Protein AF-A0A7X1IZS7-F1 (afdb_monomer)

Structure (mmCIF, N/CA/C/O backbone):
data_AF-A0A7X1IZS7-F1
#
_entry.id   AF-A0A7X1IZS7-F1
#
loop_
_atom_site.group_PDB
_atom_site.id
_atom_site.type_symbol
_atom_site.label_atom_id
_atom_site.label_alt_id
_atom_site.label_comp_id
_atom_site.label_asym_id
_atom_site.label_entity_id
_atom_site.label_seq_id
_atom_site.pdbx_PDB_ins_code
_atom_site.Cartn_x
_atom_site.Cartn_y
_atom_site.Cartn_z
_atom_site.occupancy
_atom_site.B_iso_or_equiv
_atom_site.auth_seq_id
_atom_site.auth_comp_id
_atom_site.auth_asym_id
_atom_site.auth_atom_id
_atom_site.pdbx_PDB_model_num
ATOM 1 N N . MET A 1 1 ? -13.872 2.571 16.771 1.00 78.75 1 MET A N 1
ATOM 2 C CA . MET A 1 1 ? -13.100 2.428 15.513 1.00 78.75 1 MET A CA 1
ATOM 3 C C . MET A 1 1 ? -11.686 2.905 15.787 1.00 78.75 1 MET A C 1
ATOM 5 O O . MET A 1 1 ? -11.544 3.839 16.565 1.00 78.75 1 MET A O 1
ATOM 9 N N . THR A 1 2 ? -10.677 2.268 15.197 1.00 87.06 2 THR A N 1
ATOM 10 C CA . THR A 1 2 ? -9.256 2.568 15.439 1.00 87.06 2 THR A CA 1
ATOM 11 C C . THR A 1 2 ? -8.607 3.022 14.135 1.00 87.06 2 THR A C 1
ATOM 13 O O . THR A 1 2 ? -8.965 2.526 13.066 1.00 87.06 2 THR A O 1
ATOM 16 N N . LEU A 1 3 ? -7.673 3.969 14.211 1.00 92.69 3 LEU A N 1
ATOM 17 C CA . LEU A 1 3 ? -6.849 4.357 13.068 1.00 92.69 3 LEU A CA 1
ATOM 18 C C . LEU A 1 3 ? -5.698 3.366 12.904 1.00 92.69 3 LEU A C 1
ATOM 20 O O . LEU A 1 3 ? -5.015 3.029 13.871 1.00 92.69 3 LEU A O 1
ATOM 24 N N . TRP A 1 4 ? -5.477 2.928 11.675 1.00 93.25 4 TRP A N 1
ATOM 25 C CA . TRP A 1 4 ? -4.432 1.985 11.305 1.00 93.25 4 TRP A CA 1
ATOM 26 C C . TRP A 1 4 ? -3.504 2.628 10.291 1.00 93.25 4 TRP A C 1
ATOM 28 O O . TRP A 1 4 ? -3.968 3.192 9.303 1.00 93.25 4 TRP A O 1
ATOM 38 N N . ASN A 1 5 ? -2.205 2.516 10.543 1.00 94.25 5 ASN A N 1
ATOM 39 C CA . ASN A 1 5 ? -1.158 2.793 9.582 1.00 94.25 5 ASN A CA 1
ATOM 40 C C . ASN A 1 5 ? -0.879 1.510 8.800 1.00 94.25 5 ASN A C 1
ATOM 42 O O . ASN A 1 5 ? -0.362 0.549 9.373 1.00 94.25 5 ASN A O 1
ATOM 46 N N . VAL A 1 6 ? -1.256 1.476 7.528 1.00 93.50 6 VAL A N 1
ATOM 47 C CA . VAL A 1 6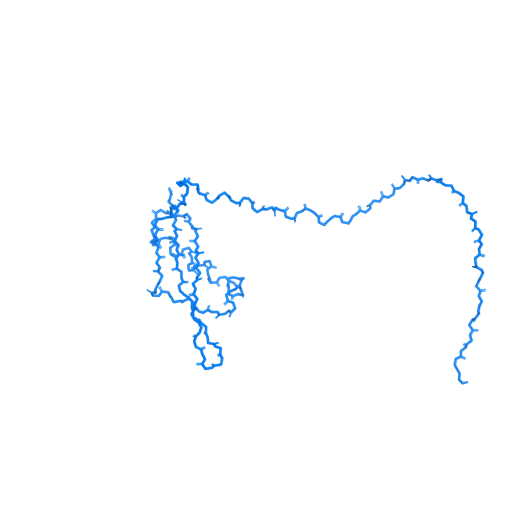 ? -1.016 0.338 6.642 1.00 93.50 6 VAL A CA 1
ATOM 48 C C . VAL A 1 6 ? 0.105 0.698 5.687 1.00 93.50 6 VAL A C 1
ATOM 50 O O . VAL A 1 6 ? -0.012 1.661 4.933 1.00 93.50 6 VAL A O 1
ATOM 53 N N . THR A 1 7 ? 1.168 -0.090 5.706 1.00 93.75 7 THR A N 1
ATOM 54 C CA . THR A 1 7 ? 2.342 0.094 4.857 1.00 93.75 7 THR A CA 1
ATOM 55 C C . THR A 1 7 ? 2.340 -0.995 3.791 1.00 93.75 7 THR A C 1
ATOM 57 O O . THR A 1 7 ? 2.348 -2.181 4.130 1.00 93.75 7 THR A O 1
ATOM 60 N N . ALA A 1 8 ? 2.330 -0.600 2.518 1.00 92.94 8 ALA A N 1
ATOM 61 C CA . ALA A 1 8 ? 2.437 -1.493 1.371 1.00 92.94 8 ALA A CA 1
ATOM 62 C C . ALA A 1 8 ? 3.750 -1.249 0.625 1.00 92.94 8 ALA A C 1
ATOM 64 O O . ALA A 1 8 ? 3.917 -0.191 0.005 1.00 92.94 8 ALA A O 1
ATOM 65 N N . PRO A 1 9 ? 4.676 -2.213 0.663 1.00 93.44 9 PRO A N 1
ATOM 66 C CA . PRO A 1 9 ? 5.827 -2.211 -0.221 1.00 93.44 9 PRO A CA 1
ATOM 67 C C . PRO A 1 9 ? 5.373 -2.267 -1.679 1.00 93.44 9 PRO A C 1
ATOM 69 O O . PRO A 1 9 ? 4.409 -2.956 -2.025 1.00 93.44 9 PRO A O 1
ATOM 72 N N . THR A 1 10 ? 6.063 -1.521 -2.532 1.00 93.31 10 THR A N 1
ATOM 73 C CA . THR A 1 10 ? 5.825 -1.502 -3.970 1.00 93.31 10 THR A CA 1
ATOM 74 C C . THR A 1 10 ? 7.091 -1.837 -4.733 1.00 93.31 10 THR A C 1
ATOM 76 O O . THR A 1 10 ? 8.199 -1.516 -4.306 1.00 93.31 10 THR A O 1
ATOM 79 N N . VAL A 1 11 ? 6.923 -2.475 -5.884 1.00 91.25 11 VAL A N 1
ATOM 80 C CA . VAL A 1 11 ? 8.016 -2.848 -6.777 1.00 91.25 11 VAL A CA 1
ATOM 81 C C . VAL A 1 11 ? 7.642 -2.448 -8.195 1.00 91.25 11 VAL A C 1
ATOM 83 O O . VAL A 1 11 ? 6.520 -2.685 -8.643 1.00 91.25 11 VAL A O 1
ATOM 86 N N . ARG A 1 12 ? 8.568 -1.820 -8.914 1.00 90.94 12 ARG A N 1
ATOM 87 C CA . ARG A 1 12 ? 8.443 -1.597 -10.357 1.00 90.94 12 ARG A CA 1
ATOM 88 C C . ARG A 1 12 ? 9.748 -1.940 -11.050 1.00 90.94 12 ARG A C 1
ATOM 90 O O . ARG A 1 12 ? 10.814 -1.718 -10.486 1.00 90.94 12 ARG A O 1
ATOM 97 N N . THR A 1 13 ? 9.649 -2.378 -12.291 1.00 90.88 13 THR A N 1
ATOM 98 C CA . THR A 1 13 ? 10.811 -2.624 -13.145 1.00 90.88 13 THR A CA 1
ATOM 99 C C . THR A 1 13 ? 11.009 -1.437 -14.085 1.00 90.88 13 THR A C 1
ATOM 101 O O . THR A 1 13 ? 10.045 -0.949 -14.678 1.00 90.88 13 THR A O 1
ATOM 104 N N . VAL A 1 14 ? 12.241 -0.943 -14.197 1.00 88.81 14 VAL A N 1
ATOM 105 C CA . VAL A 1 14 ? 12.638 0.129 -15.120 1.00 88.81 14 VAL A CA 1
ATOM 106 C C . VAL A 1 14 ? 13.847 -0.366 -15.912 1.00 88.81 14 VAL A C 1
ATOM 108 O O . VAL A 1 14 ? 14.952 -0.415 -15.382 1.00 88.81 14 VAL A O 1
ATOM 111 N N . GLY A 1 15 ? 13.639 -0.768 -17.169 1.00 90.06 15 GLY A N 1
ATOM 112 C CA . GLY A 1 15 ? 14.666 -1.501 -17.918 1.00 90.06 15 G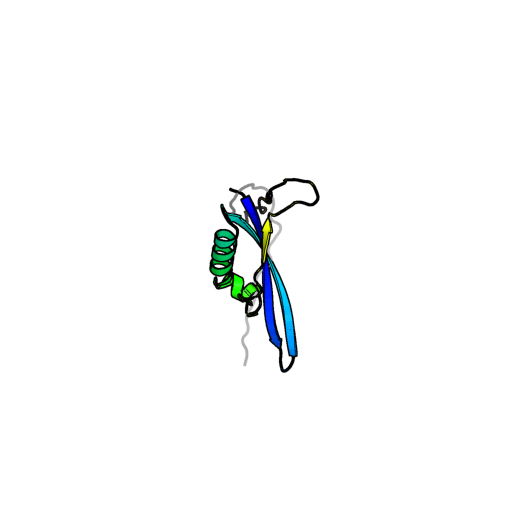LY A CA 1
ATOM 113 C C . GLY A 1 15 ? 14.948 -2.846 -17.247 1.00 90.06 15 GLY A C 1
ATOM 114 O O . GLY A 1 15 ? 14.015 -3.619 -17.043 1.00 90.06 15 GLY A O 1
ATOM 115 N N . ASP A 1 16 ? 16.200 -3.074 -16.852 1.00 92.75 16 ASP A N 1
ATOM 116 C CA . ASP A 1 16 ? 16.635 -4.269 -16.113 1.00 92.75 16 ASP A CA 1
ATOM 117 C C . ASP A 1 16 ? 16.713 -4.049 -14.587 1.00 92.75 16 ASP A C 1
ATOM 119 O O . ASP A 1 16 ? 17.108 -4.947 -13.843 1.00 92.75 16 ASP A O 1
ATOM 123 N N . GLU A 1 17 ? 16.335 -2.864 -14.092 1.00 92.81 17 GLU A N 1
ATOM 124 C CA . GLU A 1 17 ? 16.432 -2.520 -12.671 1.00 92.81 17 GLU A CA 1
ATOM 125 C C . GLU A 1 17 ? 15.101 -2.684 -11.929 1.00 92.81 17 GLU A C 1
ATOM 127 O O . GLU A 1 17 ? 14.043 -2.225 -12.373 1.00 92.81 17 GLU A O 1
ATOM 132 N N . GLU A 1 18 ? 15.163 -3.281 -10.736 1.00 91.94 18 GLU A N 1
ATOM 133 C CA . GLU A 1 18 ? 14.051 -3.323 -9.787 1.00 91.94 18 GLU A CA 1
ATOM 134 C C . GLU A 1 18 ? 14.101 -2.101 -8.858 1.00 91.94 18 GLU A C 1
ATOM 136 O O . GLU A 1 18 ? 15.018 -1.933 -8.055 1.00 91.94 18 GLU A O 1
ATOM 141 N N . VAL A 1 19 ? 13.072 -1.258 -8.922 1.00 90.38 19 VAL A N 1
ATOM 142 C CA . VAL A 1 19 ? 12.912 -0.096 -8.046 1.00 90.38 19 VAL A CA 1
ATOM 143 C C . VAL A 1 19 ? 11.880 -0.415 -6.972 1.00 90.38 19 VAL A C 1
ATOM 145 O O . VAL A 1 19 ? 10.687 -0.563 -7.256 1.00 90.38 19 VAL A O 1
ATOM 148 N N . ARG A 1 20 ? 12.342 -0.471 -5.720 1.00 92.06 20 ARG A 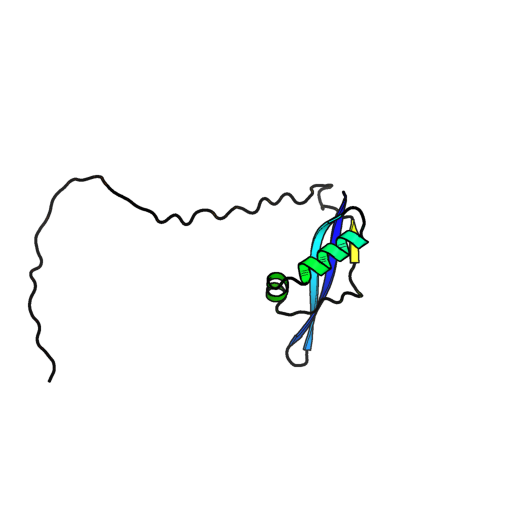N 1
ATOM 149 C CA . ARG A 1 20 ? 11.497 -0.676 -4.538 1.00 92.06 20 ARG A CA 1
ATOM 150 C C . ARG A 1 20 ? 11.014 0.649 -3.967 1.00 92.06 20 ARG A C 1
ATOM 152 O O . ARG A 1 20 ? 11.756 1.627 -3.904 1.00 92.06 20 ARG A O 1
ATOM 159 N N . GLY A 1 21 ? 9.769 0.667 -3.524 1.00 91.38 21 GLY A N 1
ATOM 160 C CA . GLY A 1 21 ? 9.140 1.797 -2.865 1.00 91.38 21 GLY A CA 1
ATOM 161 C C . GLY A 1 21 ? 8.228 1.346 -1.736 1.00 91.38 21 GLY A C 1
ATOM 162 O O . GLY A 1 21 ? 8.059 0.157 -1.471 1.00 91.38 21 GLY A O 1
ATOM 163 N N . THR A 1 22 ? 7.626 2.327 -1.075 1.00 91.50 22 THR A N 1
ATOM 164 C CA . THR A 1 22 ? 6.671 2.096 0.003 1.00 91.50 22 THR A CA 1
ATOM 165 C C . THR A 1 22 ? 5.555 3.118 -0.107 1.00 91.50 22 THR A C 1
ATOM 167 O O . THR A 1 22 ? 5.811 4.313 -0.253 1.00 91.50 22 THR A O 1
ATOM 170 N N . GLN A 1 23 ? 4.313 2.657 -0.017 1.00 90.62 23 GLN A N 1
ATOM 171 C CA . GLN A 1 23 ? 3.149 3.513 0.159 1.00 90.62 23 GLN A CA 1
ATOM 172 C C . GLN A 1 23 ? 2.528 3.262 1.528 1.00 90.62 23 GLN A C 1
ATOM 174 O O . GLN A 1 23 ? 2.480 2.130 2.005 1.00 90.62 23 GLN A O 1
ATOM 179 N N . THR A 1 24 ? 2.041 4.327 2.152 1.00 91.38 24 THR A N 1
ATOM 180 C CA . THR A 1 24 ? 1.491 4.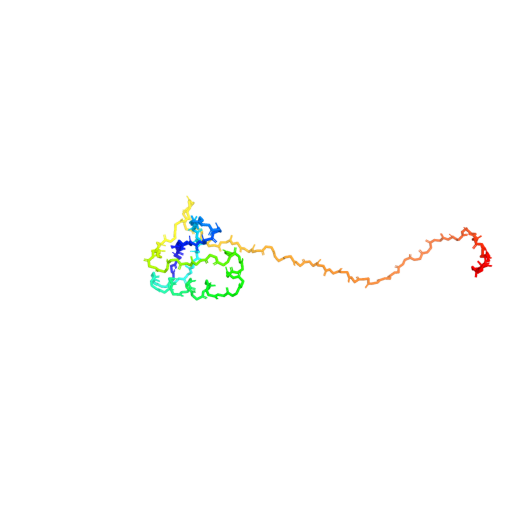274 3.502 1.00 91.38 24 THR A CA 1
ATOM 181 C C . THR A 1 24 ? 0.120 4.929 3.517 1.00 91.38 24 THR A C 1
ATOM 183 O O . THR A 1 24 ? -0.044 6.046 3.027 1.00 91.38 24 THR A O 1
ATOM 186 N N . TRP A 1 25 ? -0.864 4.247 4.097 1.00 91.31 25 TRP A N 1
ATOM 187 C CA . TRP A 1 25 ? -2.226 4.744 4.252 1.00 91.31 25 TRP A CA 1
ATOM 188 C C . TRP A 1 25 ? -2.618 4.769 5.715 1.00 91.31 25 TRP A C 1
ATOM 190 O O . TRP A 1 25 ? -2.368 3.825 6.460 1.00 91.31 25 TRP A O 1
ATOM 200 N N . VAL A 1 26 ? -3.331 5.824 6.091 1.00 92.00 26 VAL A N 1
ATOM 201 C CA . VAL A 1 26 ? -4.018 5.900 7.376 1.00 92.00 26 VAL A CA 1
ATOM 202 C C . VAL A 1 26 ? -5.504 5.663 7.127 1.00 92.00 26 VAL A C 1
ATOM 204 O O . VAL A 1 26 ? -6.138 6.426 6.399 1.00 92.00 26 VAL A O 1
ATOM 207 N N . VAL A 1 27 ? -6.058 4.591 7.697 1.00 92.88 27 VAL A N 1
ATOM 208 C CA . VAL A 1 27 ? -7.468 4.200 7.508 1.00 92.88 27 VAL A CA 1
ATOM 209 C C . VAL A 1 27 ? -8.150 3.892 8.837 1.00 92.88 27 VAL A C 1
ATOM 211 O O . VAL A 1 27 ? -7.508 3.460 9.794 1.00 92.88 27 VAL A O 1
ATOM 214 N N . GLN A 1 28 ? -9.464 4.105 8.912 1.00 94.31 28 GLN A N 1
ATOM 215 C CA . GLN A 1 28 ? -10.266 3.735 10.079 1.00 94.31 28 GLN A CA 1
ATOM 216 C C . GLN A 1 28 ? -10.854 2.330 9.905 1.00 94.31 28 GLN A C 1
ATOM 218 O O . GLN A 1 28 ? -11.567 2.052 8.943 1.00 94.31 28 GLN A O 1
ATOM 223 N N . ALA A 1 29 ? -10.600 1.442 10.867 1.00 93.69 29 ALA A N 1
ATOM 224 C CA . ALA A 1 29 ? -11.156 0.090 10.880 1.00 93.69 29 ALA A CA 1
ATOM 225 C C . ALA A 1 29 ? -11.315 -0.442 12.311 1.00 93.69 29 ALA A C 1
ATOM 227 O O . ALA A 1 29 ? -10.708 0.076 13.254 1.00 93.69 29 ALA A O 1
ATOM 228 N N . ARG A 1 30 ? -12.133 -1.485 12.511 1.00 93.31 30 ARG A N 1
ATOM 229 C CA . ARG A 1 30 ? -12.252 -2.122 13.835 1.00 93.31 30 ARG A CA 1
ATOM 230 C C . ARG A 1 30 ? -11.076 -3.062 14.099 1.00 93.31 30 ARG A C 1
ATOM 232 O O . ARG A 1 30 ? -10.639 -3.164 15.241 1.00 93.31 30 ARG A O 1
ATOM 239 N N . ARG A 1 31 ? -10.553 -3.719 13.058 1.00 94.19 31 ARG A N 1
ATOM 240 C CA . ARG A 1 31 ? -9.412 -4.650 13.127 1.00 94.19 31 ARG A CA 1
ATOM 241 C C . ARG A 1 31 ? -8.377 -4.366 12.033 1.00 94.19 31 ARG A C 1
ATOM 243 O O . ARG A 1 31 ? -8.720 -3.832 10.980 1.00 94.19 31 ARG A O 1
ATOM 250 N N . SER A 1 32 ? -7.134 -4.801 12.244 1.00 93.50 32 SER A N 1
ATOM 251 C CA . SER A 1 32 ? -6.042 -4.677 11.262 1.00 93.50 32 SER A CA 1
ATOM 252 C C . SER A 1 32 ? -6.374 -5.341 9.924 1.00 93.50 32 SER A C 1
ATOM 254 O O . SER A 1 32 ? -6.143 -4.758 8.871 1.00 93.50 32 SER A O 1
ATOM 256 N N . SER A 1 33 ? -6.986 -6.527 9.943 1.00 93.94 33 SER A N 1
ATOM 257 C CA . SER A 1 33 ? -7.370 -7.253 8.725 1.00 93.94 33 SER A CA 1
ATOM 258 C C . SER A 1 33 ? -8.445 -6.538 7.900 1.00 93.94 33 SER A C 1
ATOM 260 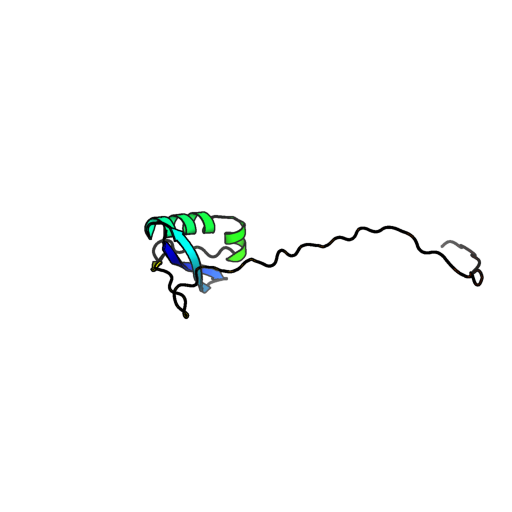O O . SER A 1 33 ? -8.529 -6.722 6.688 1.00 93.94 33 SER A O 1
ATOM 262 N N . GLU A 1 34 ? -9.281 -5.711 8.526 1.00 94.50 34 GLU A N 1
ATOM 263 C CA . GLU A 1 34 ? -10.213 -4.841 7.806 1.00 94.50 34 GLU A CA 1
ATOM 264 C C . G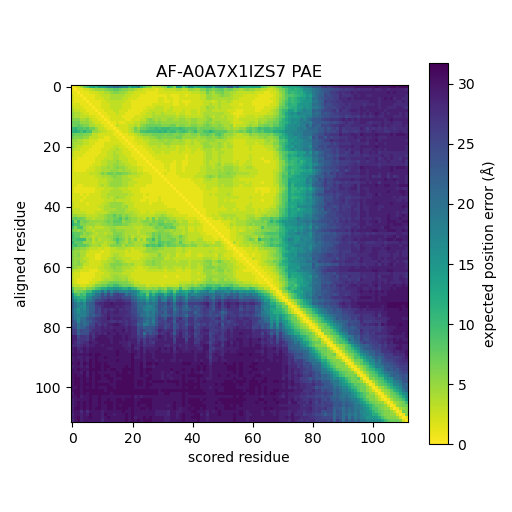LU A 1 34 ? -9.494 -3.631 7.208 1.00 94.50 34 GLU A C 1
ATOM 266 O O . GLU A 1 34 ? -9.749 -3.299 6.055 1.00 94.50 34 GLU A O 1
ATOM 271 N N . ALA A 1 35 ? -8.558 -3.020 7.944 1.00 93.56 35 ALA A N 1
ATOM 272 C CA . ALA A 1 35 ? -7.729 -1.929 7.429 1.00 93.56 35 ALA A CA 1
ATOM 273 C C . ALA A 1 35 ? -6.931 -2.356 6.186 1.00 93.56 35 ALA A C 1
ATOM 275 O O . ALA A 1 35 ? -6.942 -1.658 5.175 1.00 93.56 35 ALA A O 1
ATOM 276 N N . VAL A 1 36 ? -6.307 -3.538 6.228 1.00 93.62 36 VAL A N 1
ATOM 277 C CA . VAL A 1 36 ? -5.581 -4.109 5.084 1.00 93.62 36 VAL A CA 1
ATOM 278 C C . VAL A 1 36 ? -6.515 -4.326 3.893 1.00 93.62 36 VAL A C 1
ATOM 280 O O . VAL A 1 36 ? -6.195 -3.901 2.786 1.00 93.62 36 VAL A O 1
ATOM 283 N N . ARG A 1 37 ? -7.700 -4.917 4.105 1.00 93.75 37 ARG A N 1
ATOM 284 C CA . ARG A 1 37 ? -8.689 -5.122 3.031 1.00 93.75 37 ARG A CA 1
ATOM 285 C C . ARG A 1 37 ? -9.138 -3.810 2.388 1.00 93.75 37 ARG A C 1
ATOM 287 O O . ARG A 1 37 ? -9.213 -3.737 1.165 1.00 93.75 37 ARG A O 1
ATOM 294 N N . GLN A 1 38 ? -9.386 -2.773 3.189 1.00 93.56 38 GLN A N 1
ATOM 295 C CA . GLN A 1 38 ? -9.717 -1.442 2.673 1.00 93.56 38 GLN A CA 1
ATOM 296 C C . GLN A 1 38 ? -8.581 -0.862 1.821 1.00 93.56 38 GLN A C 1
ATOM 298 O O . GLN A 1 38 ? -8.840 -0.286 0.767 1.00 93.56 38 GLN A O 1
ATOM 303 N N . VAL A 1 39 ? -7.327 -1.024 2.249 1.00 92.31 39 VAL A N 1
ATOM 304 C CA . VAL A 1 39 ? -6.162 -0.513 1.512 1.00 92.31 39 VAL A CA 1
ATOM 305 C C . VAL A 1 39 ? -5.934 -1.270 0.212 1.00 92.31 39 VAL A C 1
ATOM 307 O O . VAL A 1 39 ? -5.698 -0.624 -0.802 1.00 92.31 39 VAL A O 1
ATOM 310 N N . ILE A 1 40 ? -6.088 -2.595 0.200 1.00 91.44 40 ILE A N 1
ATOM 311 C CA . ILE A 1 40 ? -6.028 -3.391 -1.036 1.00 91.44 40 ILE A CA 1
ATOM 312 C C . ILE A 1 40 ? -7.087 -2.902 -2.031 1.00 91.44 40 ILE A C 1
ATOM 314 O O . ILE A 1 40 ? -6.762 -2.616 -3.182 1.00 91.44 40 ILE A O 1
ATOM 318 N N . ALA A 1 41 ? -8.335 -2.731 -1.582 1.00 90.88 41 ALA A N 1
ATOM 319 C CA . ALA A 1 41 ? -9.414 -2.238 -2.435 1.00 90.88 41 ALA A CA 1
ATOM 320 C C . ALA A 1 41 ? -9.130 -0.821 -2.965 1.00 90.88 41 ALA A C 1
ATOM 322 O O . ALA A 1 41 ? -9.282 -0.559 -4.155 1.00 90.88 41 ALA A O 1
ATOM 323 N N . ARG A 1 42 ? -8.648 0.087 -2.105 1.00 89.62 42 ARG A N 1
ATOM 324 C CA . ARG A 1 42 ? -8.291 1.458 -2.499 1.00 89.62 42 ARG A CA 1
ATOM 325 C C . ARG A 1 42 ? -7.114 1.491 -3.471 1.00 89.62 42 ARG A C 1
ATOM 327 O O . ARG A 1 42 ? -7.102 2.299 -4.394 1.00 89.62 42 ARG A O 1
ATOM 334 N N . ALA A 1 43 ? -6.132 0.621 -3.275 1.00 87.56 43 ALA A N 1
ATOM 335 C CA . ALA A 1 43 ? -4.985 0.522 -4.155 1.00 87.56 43 ALA A CA 1
ATOM 336 C C . ALA A 1 43 ? -5.330 -0.119 -5.507 1.00 87.56 43 ALA A C 1
ATOM 338 O O . ALA A 1 43 ? -4.632 0.124 -6.484 1.00 87.56 43 ALA A O 1
ATOM 339 N N . ALA A 1 44 ? -6.409 -0.887 -5.626 1.00 86.44 44 ALA A N 1
ATOM 340 C CA . ALA A 1 44 ? -6.850 -1.398 -6.923 1.00 86.44 44 ALA A CA 1
ATOM 341 C C . ALA A 1 44 ? -7.438 -0.307 -7.846 1.00 86.44 44 ALA A C 1
ATOM 343 O O . ALA A 1 44 ? -7.548 -0.536 -9.046 1.00 86.44 44 ALA A O 1
ATOM 344 N N . GLY A 1 45 ? -7.787 0.875 -7.319 1.00 86.19 45 GLY A N 1
ATOM 345 C CA . GLY A 1 45 ? -8.370 1.963 -8.110 1.00 86.19 45 GLY A CA 1
ATOM 346 C C . GLY A 1 45 ? -7.413 2.545 -9.157 1.00 86.19 45 GLY A C 1
ATOM 347 O O . GLY A 1 45 ? -6.219 2.709 -8.895 1.00 86.19 45 GLY A O 1
ATOM 348 N N . GLU A 1 46 ? -7.942 2.912 -10.327 1.00 79.69 46 GLU A N 1
ATOM 349 C CA . GLU A 1 46 ? -7.157 3.415 -11.466 1.00 79.69 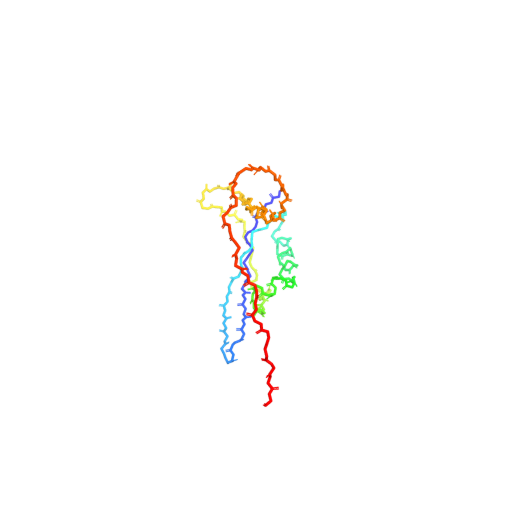46 GLU A CA 1
ATOM 350 C C . GLU A 1 46 ? -6.312 4.650 -11.122 1.00 79.69 46 GLU A C 1
ATOM 352 O O . GLU A 1 46 ? -5.133 4.711 -11.474 1.00 79.69 46 GLU A O 1
ATOM 357 N N . ASP A 1 47 ? -6.855 5.604 -10.362 1.00 83.06 47 ASP A N 1
ATOM 358 C CA . ASP A 1 47 ? -6.091 6.772 -9.904 1.00 83.06 47 ASP A CA 1
ATOM 359 C C . ASP A 1 47 ? -4.919 6.378 -8.998 1.00 83.06 47 ASP A C 1
ATOM 361 O O . ASP A 1 47 ? -3.817 6.918 -9.110 1.00 83.06 47 ASP A O 1
ATOM 365 N N . ALA A 1 48 ? -5.114 5.382 -8.129 1.00 81.12 48 ALA A N 1
ATOM 366 C CA . ALA A 1 48 ? -4.052 4.877 -7.267 1.00 81.12 48 ALA A CA 1
ATOM 367 C C . ALA A 1 48 ? -2.967 4.148 -8.075 1.00 81.12 48 ALA A C 1
ATOM 369 O O . ALA A 1 48 ? -1.784 4.253 -7.739 1.00 81.12 48 ALA A O 1
ATOM 370 N N . VAL A 1 49 ? -3.347 3.428 -9.138 1.00 84.56 49 VAL A N 1
ATOM 371 C CA . VAL A 1 49 ? -2.420 2.784 -10.090 1.00 84.56 49 VAL A CA 1
ATOM 372 C C . VAL A 1 49 ? -1.598 3.839 -10.826 1.00 84.56 49 VAL A C 1
ATOM 374 O O . VAL A 1 49 ? -0.372 3.724 -10.928 1.00 84.56 49 VAL A O 1
ATOM 377 N N . ARG A 1 50 ? -2.257 4.904 -11.289 1.00 82.94 50 ARG A N 1
ATOM 378 C CA . ARG A 1 50 ? -1.612 6.024 -11.973 1.00 82.94 50 ARG A CA 1
ATOM 379 C C . ARG A 1 50 ? -0.619 6.733 -11.058 1.00 82.94 50 ARG A C 1
ATOM 381 O O . ARG A 1 50 ? 0.529 6.937 -11.447 1.00 82.94 50 ARG A O 1
ATOM 388 N N . HIS A 1 51 ? -1.013 7.035 -9.821 1.00 83.12 51 HIS A N 1
ATOM 389 C CA . HIS A 1 51 ? -0.135 7.689 -8.850 1.00 83.12 51 HIS A CA 1
ATOM 390 C C . HIS A 1 51 ? 1.113 6.868 -8.516 1.00 83.12 51 HIS A C 1
ATOM 392 O O . HIS A 1 51 ? 2.193 7.441 -8.373 1.00 83.12 51 HIS A O 1
ATOM 398 N N . ARG A 1 52 ? 1.007 5.535 -8.453 1.00 82.62 52 ARG A N 1
ATOM 399 C CA . ARG A 1 52 ? 2.174 4.661 -8.245 1.00 82.62 52 ARG A CA 1
ATOM 400 C C . ARG A 1 52 ? 2.952 4.344 -9.522 1.00 82.62 52 ARG A C 1
ATOM 402 O O . ARG A 1 52 ? 3.887 3.550 -9.467 1.00 82.62 52 ARG A O 1
ATOM 409 N N . ARG A 1 53 ? 2.593 4.957 -10.658 1.00 85.00 53 ARG A N 1
ATOM 410 C CA . ARG A 1 53 ? 3.215 4.729 -11.974 1.00 85.00 53 ARG A CA 1
ATOM 411 C C . ARG A 1 53 ? 3.316 3.235 -12.303 1.00 85.00 53 ARG A C 1
ATOM 413 O O . ARG A 1 53 ? 4.387 2.754 -12.653 1.00 85.00 53 ARG A O 1
ATOM 420 N N . ALA A 1 54 ? 2.212 2.514 -12.104 1.00 82.50 54 ALA A N 1
ATOM 421 C CA . ALA A 1 54 ? 2.105 1.068 -12.308 1.00 82.50 54 ALA A CA 1
ATOM 422 C C . ALA A 1 54 ? 3.030 0.183 -11.442 1.00 82.50 54 ALA A C 1
ATOM 424 O O . ALA A 1 54 ? 3.139 -1.010 -11.710 1.00 82.50 54 ALA A O 1
ATOM 425 N N . ALA A 1 55 ? 3.639 0.709 -10.370 1.00 88.94 55 ALA A N 1
ATOM 426 C CA . ALA A 1 55 ? 4.308 -0.142 -9.388 1.00 88.94 55 ALA A CA 1
ATOM 427 C C . ALA A 1 55 ? 3.321 -1.156 -8.784 1.00 88.94 55 ALA A C 1
ATOM 429 O O . ALA A 1 55 ? 2.187 -0.816 -8.435 1.00 88.94 55 ALA A O 1
ATOM 430 N N . VAL A 1 56 ? 3.745 -2.409 -8.670 1.00 90.00 56 VAL A N 1
ATOM 431 C CA . VAL A 1 56 ? 2.954 -3.497 -8.095 1.00 90.00 56 VAL A CA 1
ATOM 432 C C . VAL A 1 56 ? 3.085 -3.444 -6.581 1.00 90.00 56 VAL A C 1
ATOM 434 O O . VAL A 1 56 ? 4.171 -3.196 -6.066 1.00 90.00 56 VAL A O 1
ATOM 437 N N . ILE A 1 57 ? 1.982 -3.649 -5.862 1.00 91.31 57 ILE A N 1
ATOM 438 C CA . ILE A 1 57 ? 2.020 -3.810 -4.406 1.00 91.31 57 ILE A CA 1
ATOM 439 C C . ILE A 1 57 ? 2.393 -5.251 -4.087 1.00 91.31 57 ILE A C 1
ATOM 441 O O . ILE A 1 57 ? 1.728 -6.175 -4.557 1.00 91.31 57 ILE A O 1
ATOM 445 N N . ASP A 1 58 ? 3.396 -5.432 -3.236 1.00 89.62 58 ASP A N 1
ATOM 446 C CA . ASP A 1 58 ? 3.661 -6.726 -2.626 1.00 89.62 58 ASP A CA 1
ATOM 447 C C . ASP A 1 58 ? 2.653 -6.960 -1.495 1.00 89.62 58 ASP A C 1
ATOM 449 O O . ASP A 1 58 ? 2.810 -6.499 -0.361 1.00 89.62 58 ASP A O 1
ATOM 453 N N . SER A 1 59 ? 1.576 -7.675 -1.820 1.00 83.62 59 SER A N 1
ATOM 454 C CA . SER A 1 59 ? 0.520 -7.991 -0.861 1.00 83.62 59 SER A CA 1
ATOM 455 C C . SER A 1 59 ? 0.985 -8.902 0.275 1.00 83.62 59 SER A C 1
ATOM 457 O O . SER A 1 59 ? 0.341 -8.933 1.323 1.00 83.62 59 SER A O 1
ATOM 459 N N . THR A 1 60 ? 2.077 -9.648 0.084 1.00 86.38 60 THR A N 1
ATOM 460 C CA . THR A 1 60 ? 2.600 -10.578 1.096 1.00 86.38 60 THR A CA 1
ATOM 461 C C . THR A 1 60 ? 3.372 -9.854 2.196 1.00 86.38 60 THR A C 1
ATOM 463 O O . THR A 1 60 ? 3.401 -10.316 3.334 1.00 86.38 60 THR A O 1
ATOM 466 N N . ALA A 1 61 ? 3.912 -8.675 1.881 1.00 89.25 61 ALA A N 1
ATOM 467 C CA . ALA A 1 61 ? 4.677 -7.834 2.793 1.00 89.25 61 ALA A CA 1
ATOM 468 C C . ALA A 1 61 ? 3.861 -6.661 3.382 1.00 89.25 61 ALA A C 1
ATOM 470 O O . ALA A 1 61 ? 4.425 -5.731 3.964 1.00 89.25 61 ALA A O 1
ATOM 471 N N . LEU A 1 62 ? 2.528 -6.683 3.250 1.00 91.00 62 LEU A N 1
ATOM 472 C CA . LEU A 1 62 ? 1.642 -5.682 3.848 1.00 91.00 62 LEU A CA 1
ATOM 473 C C . LEU A 1 62 ? 1.714 -5.728 5.377 1.00 91.00 62 LEU A C 1
ATOM 475 O O . LEU A 1 62 ? 1.506 -6.770 5.997 1.00 91.00 62 LEU A O 1
ATOM 479 N N . THR A 1 63 ? 1.915 -4.569 6.001 1.00 94.06 63 THR A N 1
ATOM 480 C CA . THR A 1 63 ? 1.882 -4.438 7.464 1.00 94.06 63 THR A CA 1
ATOM 481 C C . THR A 1 63 ? 0.814 -3.445 7.891 1.00 94.06 63 THR A C 1
ATOM 483 O O . THR A 1 63 ? 0.534 -2.475 7.191 1.00 94.06 63 THR A O 1
ATOM 486 N N . ALA A 1 64 ? 0.194 -3.691 9.045 1.00 94.06 64 ALA A N 1
ATOM 487 C CA . ALA A 1 64 ? -0.787 -2.793 9.640 1.00 94.06 64 ALA A CA 1
ATOM 488 C C . ALA A 1 64 ? -0.492 -2.619 11.129 1.00 94.06 64 ALA A C 1
ATOM 490 O O . ALA A 1 64 ? -0.563 -3.575 11.901 1.00 94.06 64 ALA A O 1
ATOM 491 N N . ALA A 1 65 ? -0.195 -1.389 11.531 1.00 93.38 65 ALA A N 1
ATOM 492 C CA . ALA A 1 65 ? 0.051 -1.020 12.918 1.00 93.38 65 ALA A CA 1
ATOM 493 C C . ALA A 1 65 ? -1.010 -0.016 13.392 1.00 93.38 65 ALA A C 1
ATOM 495 O O . ALA A 1 65 ? -1.490 0.782 12.584 1.00 93.38 65 ALA A O 1
ATOM 496 N N . PRO A 1 66 ? -1.388 -0.005 14.682 1.00 90.94 66 PRO A N 1
ATOM 497 C CA . PRO A 1 66 ? -2.195 1.079 15.227 1.00 90.94 66 PRO A CA 1
ATOM 498 C C . PRO A 1 66 ? -1.507 2.418 14.956 1.00 90.94 66 PRO A C 1
ATOM 500 O O . PRO A 1 66 ? -0.324 2.589 15.256 1.00 90.94 66 PRO A O 1
ATOM 503 N N . TRP A 1 67 ? -2.233 3.357 14.361 1.00 88.00 67 TRP A N 1
ATOM 504 C CA . TRP A 1 67 ? -1.684 4.660 14.024 1.00 88.00 67 TRP A CA 1
ATOM 505 C C . TRP A 1 67 ? -1.440 5.474 15.301 1.00 88.00 67 TRP A C 1
ATOM 507 O O . TRP A 1 67 ? -2.319 5.583 16.157 1.00 88.00 67 TRP A O 1
ATOM 517 N N . ARG A 1 68 ? -0.240 6.046 15.429 1.00 78.56 68 ARG A N 1
ATOM 518 C CA . ARG A 1 68 ? 0.145 6.944 16.523 1.00 78.56 68 ARG A CA 1
ATOM 519 C C . ARG A 1 68 ? 0.635 8.251 15.903 1.00 78.56 68 ARG A C 1
ATOM 521 O O . ARG A 1 68 ? 1.565 8.214 15.103 1.00 78.56 68 ARG A O 1
ATOM 528 N N . SER A 1 69 ? 0.02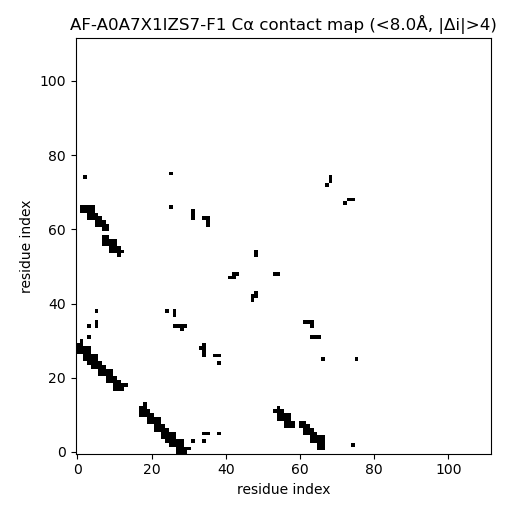4 9.387 16.244 1.00 67.81 69 SER A N 1
ATOM 529 C CA . SER A 1 69 ? 0.597 10.688 15.879 1.00 67.81 69 SER A CA 1
ATOM 530 C C . SER A 1 69 ? 1.836 10.965 16.734 1.00 67.81 69 SER A C 1
ATOM 532 O O . SER A 1 69 ? 1.906 10.538 17.889 1.00 67.81 69 SER A O 1
ATOM 534 N N . ALA A 1 70 ? 2.793 11.723 16.195 1.00 61.12 70 ALA A N 1
ATOM 535 C CA . ALA A 1 70 ? 3.962 12.182 16.948 1.00 61.12 70 ALA A CA 1
ATOM 536 C C . ALA A 1 70 ? 3.583 13.098 18.134 1.00 61.12 70 ALA A C 1
ATOM 538 O O . ALA A 1 70 ? 4.358 13.242 19.072 1.00 61.12 70 ALA A O 1
ATOM 539 N N . GLN A 1 71 ? 2.379 13.681 18.111 1.00 58.97 71 GLN A N 1
ATOM 540 C CA . GLN A 1 71 ? 1.837 14.580 19.136 1.00 58.97 71 GLN A CA 1
ATOM 541 C C . GLN A 1 71 ? 0.785 13.923 20.057 1.00 58.97 71 GLN A C 1
ATOM 543 O O . GLN A 1 71 ? 0.182 14.613 20.870 1.00 58.97 71 GLN A O 1
ATOM 548 N N . GLY A 1 72 ? 0.546 12.609 19.950 1.00 49.03 72 GLY A N 1
ATOM 549 C CA . GLY A 1 72 ? -0.560 11.932 20.640 1.00 49.03 72 GLY A CA 1
ATOM 550 C C . GLY A 1 72 ? -1.929 12.199 19.987 1.00 49.03 72 GLY A C 1
ATOM 551 O O . GLY A 1 72 ? -2.280 13.334 19.695 1.00 49.03 72 GLY A O 1
ATOM 552 N N . LEU A 1 73 ? -2.660 11.120 19.676 1.00 52.72 73 LEU A N 1
ATOM 553 C CA . LEU A 1 73 ? -4.074 11.031 19.247 1.00 52.72 73 LEU A CA 1
ATOM 554 C C . LEU A 1 73 ? -4.704 12.199 18.446 1.00 52.72 73 LEU A C 1
ATOM 556 O O . LEU A 1 73 ? -5.886 12.487 18.612 1.00 52.72 73 LEU A O 1
ATOM 560 N N . LEU A 1 74 ? -3.997 12.821 17.508 1.00 49.06 74 LEU A N 1
ATOM 561 C CA . LEU A 1 74 ? -4.638 13.709 16.534 1.00 49.06 74 LEU A CA 1
ATOM 562 C C . LEU A 1 74 ? -4.985 12.884 15.310 1.00 49.06 74 LEU A C 1
ATOM 564 O O . LEU A 1 74 ? -4.163 12.782 14.419 1.00 49.06 74 LEU A O 1
ATOM 568 N N . GLY A 1 75 ? -6.161 12.250 15.273 1.00 54.03 75 GLY A N 1
ATOM 569 C CA . GLY A 1 75 ? -6.657 11.596 14.053 1.00 54.03 75 GLY A CA 1
ATOM 570 C C . GLY A 1 75 ? -6.579 12.521 12.827 1.00 54.03 75 GLY A C 1
A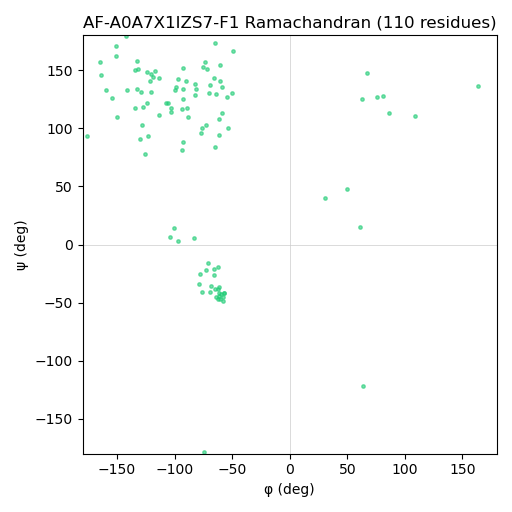TOM 571 O O . GLY A 1 75 ? -6.354 13.715 12.995 1.00 54.03 75 GLY A O 1
ATOM 572 N N . PRO A 1 76 ? -6.724 12.012 11.590 1.00 51.72 76 PRO A N 1
ATOM 573 C CA . PRO A 1 76 ? -6.449 12.798 10.391 1.00 51.72 76 PRO A CA 1
ATOM 574 C C . PRO A 1 76 ? -7.372 14.023 10.295 1.00 51.72 76 PRO A C 1
ATOM 576 O O . PRO A 1 76 ? -8.479 13.948 9.770 1.00 51.72 76 PRO A O 1
ATOM 579 N N . THR A 1 77 ? -6.889 15.160 10.789 1.00 55.09 77 THR A N 1
ATOM 580 C CA . THR A 1 77 ? -7.459 16.485 10.577 1.00 55.09 77 THR A CA 1
ATOM 581 C C . THR A 1 77 ? -6.734 17.081 9.386 1.00 55.09 77 THR A C 1
ATOM 583 O O . THR A 1 77 ? -5.778 17.836 9.530 1.00 55.09 77 THR A O 1
ATOM 586 N N . VAL A 1 78 ? -7.161 16.706 8.186 1.00 52.81 78 VAL A N 1
ATOM 587 C CA . VAL A 1 78 ? -6.859 17.508 7.003 1.00 52.81 78 VAL A CA 1
ATOM 588 C C . VAL A 1 78 ? -8.172 17.721 6.263 1.00 52.81 78 VAL A C 1
ATOM 590 O O . VAL A 1 78 ? -8.539 16.894 5.429 1.00 52.81 78 VAL A O 1
ATOM 593 N N . PRO A 1 79 ? -8.925 18.797 6.551 1.00 46.00 79 PRO A N 1
ATOM 594 C CA . PRO A 1 79 ? -9.780 19.347 5.519 1.00 46.00 79 PRO A CA 1
ATOM 595 C C . PRO A 1 79 ? -8.844 19.780 4.389 1.00 46.00 79 PRO A C 1
ATOM 597 O O . PRO A 1 79 ? -8.070 20.727 4.531 1.00 46.00 79 PRO A O 1
ATOM 600 N N . CYS A 1 80 ? -8.852 19.035 3.283 1.00 41.69 80 CYS A N 1
ATOM 601 C CA . CYS A 1 80 ? -8.292 19.528 2.034 1.00 41.69 80 CYS A CA 1
ATOM 602 C C . CYS A 1 80 ? -8.900 20.917 1.790 1.00 41.69 80 CYS A C 1
ATOM 604 O O . CYS A 1 80 ? -10.127 21.036 1.885 1.00 41.69 80 CYS A O 1
ATOM 606 N N . PRO A 1 81 ? -8.113 21.963 1.488 1.00 47.34 81 PRO A N 1
ATOM 607 C CA . PRO A 1 81 ? -8.713 23.180 0.983 1.00 47.34 81 PRO A CA 1
ATOM 608 C C . PRO A 1 81 ? -9.454 22.796 -0.299 1.00 47.34 81 PRO A C 1
ATOM 610 O O . PRO A 1 81 ? -8.849 22.357 -1.276 1.00 47.34 81 PRO A O 1
ATOM 613 N N . LEU A 1 82 ? -10.784 22.894 -0.257 1.00 49.53 82 LEU A N 1
ATOM 614 C CA . LEU A 1 82 ? -11.621 22.951 -1.443 1.00 49.53 82 LEU A CA 1
ATOM 615 C C . LEU A 1 82 ? -11.068 24.098 -2.287 1.00 49.53 82 LEU A C 1
ATOM 617 O O . LEU A 1 82 ? -11.329 25.265 -2.001 1.00 49.53 82 LEU A O 1
ATOM 621 N N . SER A 1 83 ? -10.282 23.778 -3.313 1.00 55.91 83 SER A N 1
ATOM 622 C CA . SER A 1 83 ? -10.059 24.689 -4.427 1.00 55.91 83 SER A CA 1
ATOM 623 C C . SER A 1 83 ? -11.399 24.876 -5.137 1.00 55.91 83 SER A C 1
ATOM 625 O O . SER A 1 83 ? -11.723 24.194 -6.101 1.00 55.91 83 SER A O 1
ATOM 627 N N . ALA A 1 84 ? -12.202 25.790 -4.608 1.00 47.31 84 ALA A N 1
ATOM 628 C CA . ALA A 1 84 ? -13.341 26.405 -5.260 1.00 47.31 84 ALA A CA 1
ATOM 629 C C . ALA A 1 84 ? -13.094 27.914 -5.096 1.00 47.31 84 ALA A C 1
ATOM 631 O O . ALA A 1 84 ? -12.990 28.397 -3.978 1.00 47.31 84 ALA A O 1
ATOM 632 N N . ARG A 1 85 ? -12.937 28.724 -6.140 1.00 48.72 85 ARG A N 1
ATOM 633 C CA . ARG A 1 85 ? -13.675 28.719 -7.399 1.00 48.72 85 ARG A CA 1
ATOM 634 C C . ARG A 1 85 ? -12.807 29.322 -8.509 1.00 48.72 85 ARG A C 1
ATOM 636 O O . ARG A 1 85 ? -12.382 30.465 -8.395 1.00 48.72 85 ARG A O 1
ATOM 643 N N . SER A 1 86 ? -12.630 28.592 -9.610 1.00 54.03 86 SER A N 1
ATOM 644 C CA . SER A 1 86 ? -12.664 29.252 -10.917 1.00 54.03 86 SER A CA 1
ATOM 645 C C . SER A 1 86 ? -14.126 29.599 -11.167 1.00 54.03 86 SER A C 1
ATOM 647 O O . SER A 1 86 ? -14.939 28.716 -11.417 1.00 54.03 86 SER A O 1
ATOM 649 N N . GLY A 1 87 ? -14.462 30.869 -10.980 1.00 45.47 87 GLY A N 1
ATOM 650 C CA . GLY A 1 87 ? -15.732 31.463 -11.374 1.00 45.47 87 GLY A CA 1
ATOM 651 C C . GLY A 1 87 ? -15.407 32.669 -12.233 1.00 45.47 87 GLY A C 1
ATOM 652 O O . GLY A 1 87 ? -15.377 33.789 -11.738 1.00 45.47 87 GLY A O 1
ATOM 653 N N . HIS A 1 88 ? -15.059 32.407 -13.490 1.00 50.53 88 HIS A N 1
ATOM 654 C CA . HIS A 1 88 ? -15.166 33.403 -14.540 1.00 50.53 88 HIS A CA 1
ATOM 655 C C . HIS A 1 88 ? -16.649 33.476 -14.892 1.00 50.53 88 HIS A C 1
ATOM 657 O O . HIS A 1 88 ? -17.154 32.580 -15.558 1.00 50.53 88 HIS A O 1
ATOM 663 N N . ASP A 1 89 ? -17.334 34.488 -14.375 1.00 42.41 89 ASP A N 1
ATOM 664 C CA . ASP A 1 89 ? -18.646 34.907 -14.854 1.00 42.41 89 ASP A CA 1
ATOM 665 C C . ASP A 1 89 ? -18.733 36.419 -14.598 1.00 42.41 89 ASP A C 1
ATOM 667 O O . ASP A 1 89 ? -18.725 36.868 -13.450 1.00 42.41 89 ASP A O 1
ATOM 671 N N . GLY A 1 90 ? -18.697 37.217 -15.671 1.00 43.12 90 GLY A N 1
ATOM 672 C CA . GLY A 1 90 ? -19.220 38.589 -15.624 1.00 43.12 90 GLY A CA 1
ATOM 673 C C . GLY A 1 90 ? -20.740 38.552 -15.386 1.00 43.12 90 GLY A C 1
ATOM 674 O O . GLY A 1 90 ? -21.308 37.465 -15.459 1.00 43.12 90 GLY A O 1
ATOM 675 N N . PRO A 1 91 ? -21.438 39.686 -15.169 1.00 50.69 91 PRO A N 1
ATOM 676 C CA . PRO A 1 91 ? -21.320 40.837 -16.063 1.00 50.69 91 PRO A CA 1
ATOM 677 C C . PRO A 1 91 ? -21.558 42.235 -15.425 1.00 50.69 91 PRO A C 1
ATOM 679 O O . PRO A 1 91 ? -22.020 42.378 -14.300 1.00 50.69 91 PRO A O 1
ATOM 682 N N . ASP A 1 92 ? -21.245 43.243 -16.242 1.00 47.00 92 ASP A N 1
ATOM 683 C CA . ASP A 1 92 ? -21.907 44.543 -16.445 1.00 47.00 92 ASP A CA 1
ATOM 684 C C . ASP A 1 92 ? -22.038 45.623 -15.339 1.00 47.00 92 ASP A C 1
ATOM 686 O O . ASP A 1 92 ? -22.705 45.470 -14.321 1.00 47.00 92 ASP A O 1
ATOM 690 N N . GLN A 1 93 ? -21.544 46.804 -15.738 1.00 49.22 93 GLN A N 1
ATOM 691 C CA . GLN A 1 93 ? -22.155 48.138 -15.629 1.00 49.22 93 GLN A CA 1
ATOM 692 C C . GLN A 1 93 ? -21.590 49.167 -14.626 1.00 49.22 93 GLN A C 1
ATOM 694 O O . GLN A 1 93 ? -21.765 49.099 -13.413 1.00 49.22 93 GLN A O 1
ATOM 699 N N . GLY A 1 94 ? -20.975 50.204 -15.205 1.00 41.50 94 GLY A N 1
ATOM 700 C CA . GLY A 1 94 ? -20.564 51.459 -14.578 1.00 41.50 94 GLY A CA 1
ATOM 701 C C . GLY A 1 94 ? -19.978 52.375 -15.654 1.00 41.50 94 GLY A C 1
ATOM 702 O O . GLY A 1 94 ? -18.824 52.215 -16.034 1.00 41.50 94 GLY A O 1
ATOM 703 N N . ALA A 1 95 ? -20.829 53.235 -16.211 1.00 47.38 95 ALA A N 1
ATOM 704 C CA . ALA A 1 95 ? -20.564 54.143 -17.326 1.00 47.38 95 ALA A CA 1
ATOM 705 C C . ALA A 1 95 ? -19.688 55.363 -16.944 1.00 47.38 95 ALA A C 1
ATOM 707 O O . ALA A 1 95 ? -19.323 55.521 -15.782 1.00 47.38 95 ALA A O 1
ATOM 708 N N . ASP A 1 96 ? -19.451 56.223 -17.949 1.00 43.31 96 ASP A N 1
ATOM 709 C CA . ASP A 1 96 ? -18.758 57.530 -17.961 1.00 43.31 96 ASP A CA 1
ATOM 710 C C . ASP A 1 96 ? -17.212 57.477 -18.019 1.00 43.31 96 ASP A C 1
ATOM 712 O O . ASP A 1 96 ? -16.571 56.838 -17.202 1.00 43.31 96 ASP A O 1
ATOM 716 N N . THR A 1 97 ? -16.486 58.149 -18.923 1.00 46.06 97 THR A N 1
ATOM 717 C CA . THR A 1 97 ? -16.811 59.193 -19.909 1.00 46.06 97 THR A CA 1
ATOM 718 C C . THR A 1 97 ? -15.675 59.325 -20.941 1.00 46.06 97 THR A C 1
ATOM 720 O O . THR A 1 97 ? -14.513 59.070 -20.638 1.00 46.06 97 THR A O 1
ATOM 723 N N . SER A 1 98 ? -16.031 59.865 -22.112 1.00 52.16 98 SER A N 1
ATOM 724 C CA . SER A 1 98 ? -15.186 60.529 -23.130 1.00 52.16 98 SER A CA 1
ATOM 725 C C . SER A 1 98 ? -14.477 59.685 -24.214 1.00 52.16 98 SER A C 1
ATOM 727 O O . SER A 1 98 ? -13.511 58.976 -23.935 1.00 52.16 98 SER A O 1
ATOM 729 N N . PRO A 1 99 ? -14.885 59.846 -25.494 1.00 49.53 99 PRO A N 1
ATOM 730 C CA . PRO A 1 99 ? -14.188 59.314 -26.660 1.00 49.53 99 PRO A CA 1
ATOM 731 C C . PRO A 1 99 ? -13.190 60.329 -27.247 1.00 49.53 99 PRO A C 1
ATOM 733 O O . PRO A 1 99 ? -13.548 61.475 -27.508 1.00 49.53 99 PRO A O 1
ATOM 736 N N . SER A 1 100 ? -11.972 59.879 -27.561 1.00 46.97 100 SER A N 1
ATOM 737 C CA . SER A 1 100 ? -11.041 60.610 -28.433 1.00 46.97 100 SER A CA 1
ATOM 738 C C . SER A 1 100 ? -10.631 59.752 -29.630 1.00 46.97 100 SER A C 1
ATOM 740 O O . SER A 1 100 ? -9.672 58.994 -29.569 1.00 46.97 100 SER A O 1
ATOM 742 N N . ALA A 1 101 ? -11.396 59.963 -30.703 1.00 54.28 101 ALA A N 1
ATOM 743 C CA . ALA A 1 101 ? -11.031 59.992 -32.123 1.00 54.28 101 ALA A CA 1
ATOM 744 C C . ALA A 1 101 ? -10.558 58.712 -32.869 1.00 54.28 101 ALA A C 1
ATOM 746 O O . ALA A 1 101 ? -9.935 57.821 -32.298 1.00 54.28 101 ALA A O 1
ATOM 747 N N . PRO A 1 102 ? -10.879 58.617 -34.181 1.00 51.97 102 PRO A N 1
ATOM 748 C CA . PRO A 1 102 ? -10.927 57.366 -34.933 1.00 51.97 102 PRO A CA 1
ATOM 749 C C . PRO A 1 102 ? -9.640 57.082 -35.721 1.00 51.97 102 PRO A C 1
ATOM 751 O O . PRO A 1 102 ? -9.089 57.975 -36.362 1.00 51.97 102 PRO A O 1
ATOM 754 N N . PHE A 1 103 ? -9.225 55.815 -35.789 1.00 46.25 103 PHE A N 1
ATOM 755 C CA . PHE A 1 103 ? -8.343 55.348 -36.862 1.00 46.25 103 PHE A CA 1
ATOM 756 C C . PHE A 1 103 ? -9.197 54.769 -37.994 1.00 46.25 103 PHE A C 1
ATOM 758 O O . PHE A 1 103 ? -9.948 53.814 -37.800 1.00 46.25 103 PHE A O 1
ATOM 765 N N . GLN A 1 104 ? -9.121 55.405 -39.164 1.00 59.50 104 GLN A N 1
ATOM 766 C CA . GLN A 1 104 ? -9.831 54.994 -40.372 1.00 59.50 104 GLN A CA 1
ATOM 767 C C . GLN A 1 104 ? -9.188 53.762 -41.040 1.00 59.50 104 GLN A C 1
ATOM 769 O O . GLN A 1 104 ? -7.977 53.565 -40.923 1.00 59.50 104 GLN A O 1
ATOM 774 N N . PRO A 1 105 ? -9.982 52.955 -41.773 1.00 51.38 105 PRO A N 1
ATOM 775 C CA . PRO A 1 105 ? -9.532 51.759 -42.470 1.00 51.38 105 PRO A CA 1
ATOM 776 C C . PRO A 1 105 ? -9.136 52.055 -43.925 1.00 51.38 105 PRO A C 1
ATOM 778 O O . PRO A 1 105 ? -9.712 52.918 -44.583 1.00 51.38 105 PRO A O 1
ATOM 781 N N . GLY A 1 106 ? -8.215 51.257 -44.456 1.00 43.50 106 GLY A N 1
ATOM 782 C CA . GLY A 1 106 ? -7.913 51.166 -45.885 1.00 43.50 106 GLY A CA 1
ATOM 783 C C . GLY A 1 106 ? -6.563 50.478 -46.066 1.00 43.50 106 GLY A C 1
ATOM 784 O O . GLY A 1 106 ? -5.633 50.746 -45.322 1.00 43.50 106 GLY A O 1
ATOM 785 N N . THR A 1 107 ? -6.354 49.541 -46.977 1.00 49.78 107 THR A N 1
ATOM 786 C CA . THR A 1 107 ? -7.192 49.002 -48.047 1.00 49.78 107 THR A CA 1
ATOM 787 C C . THR A 1 107 ? -6.521 47.689 -48.444 1.00 49.78 107 THR A C 1
ATOM 789 O O . THR A 1 107 ? -5.296 47.584 -48.385 1.00 49.78 107 THR A O 1
ATOM 792 N N . GLY A 1 108 ? -7.301 46.681 -48.830 1.00 46.97 108 GLY A N 1
ATOM 793 C CA . GLY A 1 108 ? -6.749 45.443 -49.371 1.00 46.97 108 GLY A CA 1
ATOM 794 C C . GLY A 1 108 ? -5.928 45.676 -50.641 1.00 46.97 108 GLY A C 1
ATOM 795 O O . GLY A 1 108 ? -6.180 46.618 -51.390 1.00 46.97 108 GLY A O 1
ATOM 796 N N . THR A 1 109 ? -4.984 44.776 -50.906 1.00 59.31 109 THR A N 1
ATOM 797 C CA . THR A 1 109 ? -4.654 44.330 -52.264 1.00 59.31 109 THR A CA 1
ATOM 798 C C . THR A 1 109 ? -3.943 42.982 -52.202 1.00 59.31 109 THR A C 1
ATOM 800 O O . THR A 1 109 ? -3.078 42.730 -51.368 1.00 59.31 109 THR A O 1
ATOM 803 N N . THR A 1 110 ? -4.442 42.119 -53.073 1.00 54.88 110 THR A N 1
ATOM 804 C CA . THR A 1 110 ? -4.251 40.686 -53.251 1.00 54.88 110 THR A CA 1
ATOM 805 C C . THR A 1 110 ? -2.885 40.333 -53.842 1.00 54.88 110 THR A C 1
ATOM 807 O O . THR A 1 110 ? -2.268 41.134 -54.537 1.00 54.88 110 THR A O 1
ATOM 810 N N . ALA A 1 111 ? -2.460 39.095 -53.595 1.00 43.94 111 ALA A N 1
ATOM 811 C CA . ALA A 1 111 ? -1.363 38.422 -54.276 1.00 43.94 111 ALA A CA 1
ATOM 812 C C . ALA A 1 111 ? -1.693 38.075 -55.742 1.00 43.94 111 ALA A C 1
ATOM 814 O O . ALA A 1 111 ? -2.775 37.550 -56.009 1.00 43.94 111 ALA A O 1
ATOM 815 N N . ALA A 1 112 ? -0.732 38.302 -56.640 1.00 45.91 112 ALA A N 1
ATOM 816 C CA . ALA A 1 112 ? -0.300 37.415 -57.730 1.00 45.91 112 ALA A CA 1
ATOM 817 C C . ALA A 1 112 ? 0.941 38.025 -58.399 1.00 45.91 112 ALA A C 1
ATOM 819 O O . ALA A 1 112 ? 0.870 39.219 -58.768 1.00 45.91 112 ALA A O 1
#

Secondary structure (DSSP, 8-state):
-EEEEEEEEEEEEETTEEEEEEEEEEEEESSHHHHHHHHHHHHTSHHHHHHTTTPEE-GGG-EEEE---TTSS----------------------------PPPP-------

Sequence (112 aa):
MTLWNVTAPTVRTVGDEEVRGTQTWVVQARRSSEAVRQVIARAAGEDAVRHRRAAVIDSTALTAAPWRSAQGLLGPTVPCPLSARSGHDGPDQGADTSPSAPFQPGTGTTAA

Organism: NCBI:txid2759956

Foldseek 3Di:
DFKKKKKWKWWDDDPNDIDIDIDIDIDDDPDQVVVLVVVVVVCVDPVNCVVVVNTDTPSVPMDIDGDADPVGPPPDPDPDPPPDDPDPDDDDDDDDDDDDDDDDDDDDDDDD

Solvent-accessible surface area (backbone atoms only — not comparable to full-atom values): 7499 Å² total; per-residue (Å²): 124,41,51,28,36,34,40,35,38,27,42,35,74,59,89,94,42,81,47,78,49,74,47,76,46,81,41,77,24,87,46,60,74,53,34,52,51,53,48,54,59,55,52,68,34,67,70,47,33,57,74,51,70,68,40,44,68,42,76,87,65,53,44,65,43,79,55,74,46,100,82,59,86,64,68,94,82,68,84,71,80,75,92,72,76,96,73,92,71,84,84,88,90,82,82,88,83,87,89,84,84,85,86,84,88,83,77,91,83,82,92,132

pLDDT: mean 74.3, std 20.03, range [41.5, 94.5]

Mean predicted aligned error: 16.29 Å

Radius of gyration: 28.77 Å; Cα contacts (8 Å, |Δi|>4): 123; chains: 1; bounding box: 39×71×78 Å

Nearest PDB structures (foldseek):
  6ppd-assembly1_5  TM=5.949E-01  e=1.992E+00  Human herpesvirus 8 strain GK18
  5w0r-assembly2_A  TM=5.071E-01  e=2.266E+00  Escherichia coli O157:H7
  6ppb-assembly1_5  TM=5.954E-01  e=7.222E+00  Human herpesvirus 8 strain GK18
  6pph-assembly1_5  TM=4.717E-01  e=4.045E+00  Human herpesvirus 8 strain GK18
  6b43-assembly1_8  TM=4.434E-01  e=3.127E+00  Human gammaherpesvirus 8